Protein AF-A0A836RW49-F1 (afdb_monomer)

pLDDT: mean 91.55, std 5.12, range [55.56, 96.19]

Mean predicted aligned error: 11.0 Å

Radius of gyration: 34.89 Å; Cα contacts (8 Å, |Δi|>4): 4; chains: 1; bounding box: 56×45×95 Å

Foldseek 3Di:
DVVVVVVVVVVVVVVVVVVVVVVVVVVVVVVCVVVVVVVVVVVVCCCVPPVVVVVVVVVVVCVVCVVVVVCVVCVVVVVVVVVVVVVVVVD

Sequence (91 aa):
MEIITLLLIVFIAYVVLKLFAAFFHVGIWLLALPFKLLAVVLSSLFVIFVFIPLGVVGALLSLLALPVALLVFLLPFLLIAAGLWLLLRQR

Secondary structure (DSSP, 8-state):
-HHHHHHHHHHHHHHHHHHHHHHHHHHHHHHHHHHHHHHHHHHHHHIIIIIHHHHHHHHHHHHHHHHHHHHHHHHHHHHHHHHHHHHHHT-

Structure (mmCIF, N/CA/C/O backbone):
data_AF-A0A836RW49-F1
#
_entry.id   AF-A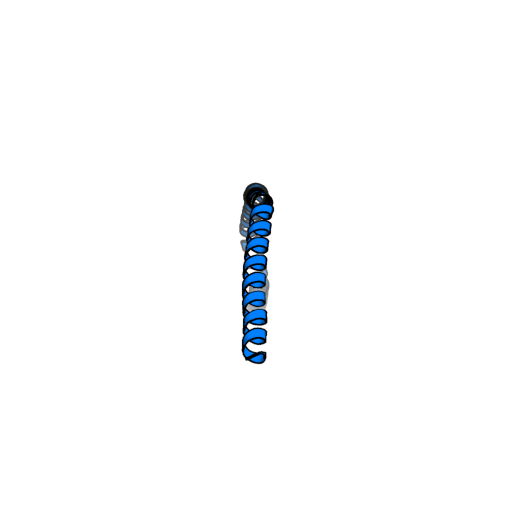0A836RW49-F1
#
loop_
_atom_site.group_PDB
_atom_site.id
_atom_site.type_symbol
_atom_site.label_atom_id
_atom_site.label_alt_id
_atom_site.label_comp_id
_atom_site.label_asym_id
_atom_site.label_entity_id
_atom_site.label_seq_id
_atom_site.pdbx_PDB_ins_code
_atom_site.Cartn_x
_atom_site.Cartn_y
_atom_site.Cartn_z
_atom_site.occupancy
_atom_site.B_iso_or_equiv
_atom_site.auth_seq_id
_atom_site.auth_comp_id
_atom_site.auth_asym_id
_atom_site.auth_atom_id
_atom_site.pdbx_PDB_model_num
ATOM 1 N N . MET A 1 1 ? -42.104 -0.420 43.679 1.00 70.81 1 MET A N 1
ATOM 2 C CA . MET A 1 1 ? -41.245 0.785 43.661 1.00 70.81 1 MET A CA 1
ATOM 3 C C . MET A 1 1 ? -39.775 0.393 43.541 1.00 70.81 1 MET A C 1
ATOM 5 O O . MET A 1 1 ? -39.136 0.872 42.619 1.00 70.81 1 MET A O 1
ATOM 9 N N . GLU A 1 2 ? -39.269 -0.542 44.353 1.00 84.69 2 GLU A N 1
ATOM 10 C CA . GLU A 1 2 ? -37.834 -0.899 44.395 1.00 84.69 2 GLU A CA 1
ATOM 11 C C . GLU A 1 2 ? -37.252 -1.393 43.062 1.00 84.69 2 GLU A C 1
ATOM 13 O O . GLU A 1 2 ? -36.162 -0.975 42.689 1.00 84.69 2 GLU A O 1
ATOM 18 N N . ILE A 1 3 ? -37.984 -2.218 42.302 1.00 90.19 3 ILE A N 1
ATOM 19 C CA . ILE A 1 3 ? -37.516 -2.755 41.006 1.00 90.19 3 ILE A CA 1
ATOM 20 C C . ILE A 1 3 ? -37.279 -1.635 39.979 1.00 90.19 3 ILE A C 1
ATOM 22 O O . ILE A 1 3 ? -36.305 -1.669 39.230 1.00 90.19 3 ILE A O 1
ATOM 26 N N . ILE A 1 4 ? -38.146 -0.618 39.966 1.00 91.19 4 ILE A N 1
ATOM 27 C CA . ILE A 1 4 ? -38.028 0.533 39.059 1.00 91.19 4 ILE A CA 1
ATOM 28 C C . ILE A 1 4 ? -36.812 1.376 39.450 1.00 91.19 4 ILE A C 1
ATOM 30 O O . ILE A 1 4 ? -36.052 1.802 38.583 1.00 91.19 4 ILE A O 1
ATOM 34 N N . THR A 1 5 ? -36.585 1.571 40.750 1.00 92.56 5 THR A N 1
ATOM 35 C CA . THR A 1 5 ? -35.412 2.287 41.263 1.00 92.56 5 THR A CA 1
ATOM 36 C C . THR A 1 5 ? -34.114 1.547 40.928 1.00 92.56 5 THR A C 1
ATOM 38 O O . THR A 1 5 ? -33.145 2.172 40.506 1.00 92.56 5 THR A O 1
ATOM 41 N N . LEU A 1 6 ? -34.105 0.215 41.037 1.00 92.31 6 LEU A N 1
ATOM 42 C CA . LEU A 1 6 ? -32.962 -0.633 40.687 1.00 92.31 6 LEU A CA 1
ATOM 43 C C . LEU A 1 6 ? -32.636 -0.550 39.188 1.00 92.31 6 LEU A C 1
ATOM 45 O O . LEU A 1 6 ? -31.481 -0.343 38.819 1.00 92.31 6 LEU A O 1
ATOM 49 N N . LEU A 1 7 ? -33.655 -0.619 38.324 1.00 89.38 7 LEU A N 1
ATOM 50 C CA . LEU A 1 7 ? -33.501 -0.428 36.878 1.00 89.38 7 LEU A CA 1
ATOM 51 C C . LEU A 1 7 ? -32.980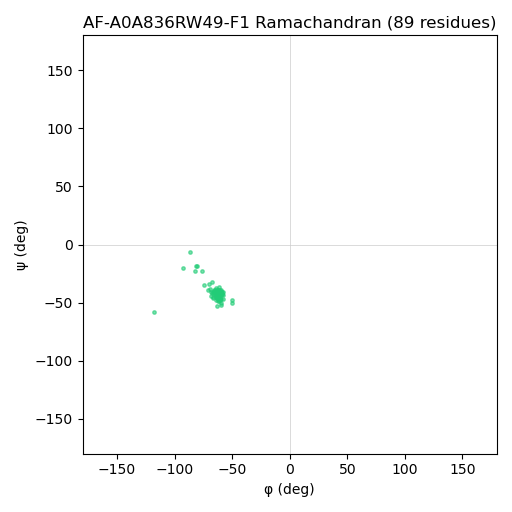 0.972 36.529 1.00 89.38 7 LEU A C 1
ATOM 53 O O . LEU A 1 7 ? -32.112 1.099 35.66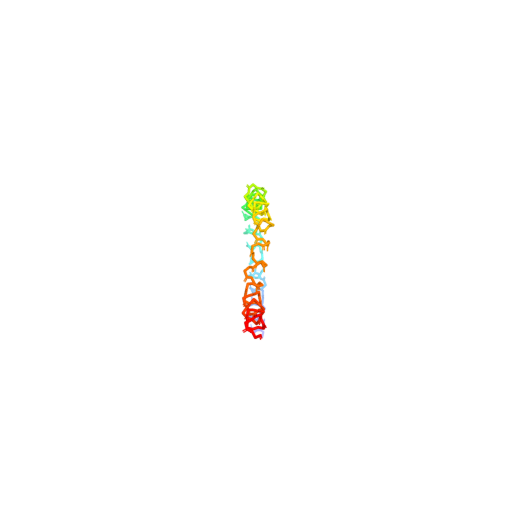5 1.00 89.38 7 LEU A O 1
ATOM 57 N N . LEU A 1 8 ? -33.457 2.010 37.220 1.00 93.06 8 LEU A N 1
ATOM 58 C CA . LEU A 1 8 ? -32.987 3.382 37.031 1.00 93.06 8 LEU A CA 1
ATOM 59 C C . LEU A 1 8 ? -31.499 3.519 37.387 1.00 93.06 8 LEU A C 1
ATOM 61 O O . LEU A 1 8 ? -30.741 4.113 36.624 1.00 93.06 8 LEU A O 1
ATOM 65 N N . ILE A 1 9 ? -31.062 2.934 38.506 1.00 93.62 9 ILE A N 1
ATOM 66 C CA . ILE A 1 9 ? -29.655 2.956 38.935 1.00 93.62 9 ILE A CA 1
ATOM 67 C C . ILE A 1 9 ? -28.765 2.244 37.911 1.00 93.62 9 ILE A C 1
ATOM 69 O O . ILE A 1 9 ? -27.731 2.786 37.521 1.00 93.62 9 ILE A O 1
ATOM 73 N N . VAL A 1 10 ? -29.176 1.066 37.429 1.00 95.00 10 VAL A N 1
ATOM 74 C CA . VAL A 1 10 ? -28.433 0.317 36.401 1.00 95.00 10 VAL A CA 1
ATOM 75 C C . VAL A 1 10 ? -28.347 1.113 35.097 1.00 95.00 10 VAL A C 1
ATOM 77 O O . VAL A 1 10 ? -27.279 1.185 34.489 1.00 95.00 10 VAL A O 1
ATOM 80 N N . PHE A 1 11 ? -29.440 1.755 34.684 1.00 94.94 11 PHE A N 1
ATOM 81 C CA . PHE A 1 11 ? -29.462 2.588 33.486 1.00 94.94 11 PHE A CA 1
ATOM 82 C C . PHE A 1 11 ? -28.524 3.796 33.608 1.00 94.94 11 PHE A C 1
ATOM 84 O O . PHE A 1 11 ? -27.724 4.048 32.707 1.00 94.94 11 PHE A O 1
ATOM 91 N N . ILE A 1 12 ? -28.563 4.507 34.737 1.00 94.75 12 ILE A N 1
ATOM 92 C CA . ILE A 1 12 ? -27.669 5.641 34.998 1.00 94.75 12 ILE A CA 1
ATOM 93 C C . ILE A 1 12 ? -26.209 5.174 35.002 1.00 94.75 12 ILE A C 1
ATOM 95 O O . ILE A 1 12 ? -25.374 5.784 34.334 1.00 94.75 12 ILE A O 1
ATOM 99 N N . ALA A 1 13 ? -25.900 4.063 35.677 1.00 93.56 13 ALA A N 1
ATOM 100 C CA . ALA A 1 13 ? -24.556 3.493 35.696 1.00 93.56 13 ALA A CA 1
ATOM 101 C C . ALA A 1 13 ? -24.063 3.130 34.284 1.00 93.56 13 ALA A C 1
ATOM 103 O O . ALA A 1 13 ? -22.930 3.454 33.927 1.00 93.56 13 ALA A O 1
ATOM 104 N N . TYR A 1 14 ? -24.920 2.529 33.452 1.00 96.19 14 TYR A N 1
ATOM 105 C CA . TYR A 1 14 ? -24.602 2.223 32.056 1.00 96.19 14 TYR A CA 1
ATOM 106 C C . TYR A 1 14 ? -24.282 3.487 31.245 1.00 96.19 14 TYR A C 1
ATOM 108 O O . TYR A 1 14 ? -23.276 3.52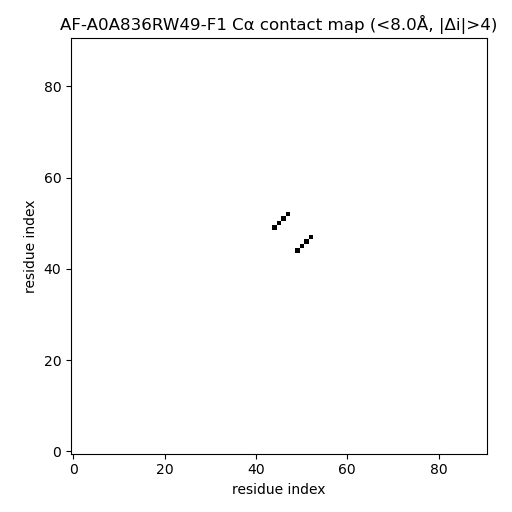6 30.532 1.00 96.19 14 TYR A O 1
ATOM 116 N N . VAL A 1 15 ? -25.102 4.535 31.368 1.00 94.75 15 VAL A N 1
ATOM 117 C CA . VAL A 1 15 ? -24.887 5.806 30.657 1.00 94.75 15 VAL A CA 1
ATOM 118 C C . VAL A 1 15 ? -23.576 6.460 31.094 1.00 94.75 15 VAL A C 1
ATOM 120 O O . VAL A 1 15 ? -22.793 6.883 30.242 1.00 94.75 15 VAL A O 1
ATOM 123 N N . VAL A 1 16 ? -23.297 6.491 32.399 1.00 95.62 16 VAL A N 1
ATOM 124 C CA . VAL A 1 16 ? -22.057 7.061 32.946 1.00 95.62 16 VAL A CA 1
ATOM 125 C C . VAL A 1 16 ? -20.835 6.290 32.453 1.00 95.62 16 VAL A C 1
ATOM 127 O O . VAL A 1 16 ? -19.896 6.909 31.956 1.00 95.62 16 VAL A O 1
ATOM 130 N N . LEU A 1 17 ? -20.856 4.955 32.504 1.00 93.88 17 LEU A N 1
ATOM 131 C CA . LEU A 1 17 ? -19.760 4.125 31.994 1.00 93.88 17 LEU A CA 1
ATOM 132 C C . LEU A 1 17 ? -19.515 4.355 30.502 1.00 93.88 17 LEU A C 1
ATOM 134 O O . LEU A 1 17 ? -18.367 4.447 30.068 1.00 93.88 17 LEU A O 1
ATOM 138 N N . LYS A 1 18 ? -20.583 4.494 29.713 1.00 93.00 18 LYS A N 1
ATOM 139 C CA . LYS A 1 18 ? -20.483 4.742 28.273 1.00 93.00 18 LYS A CA 1
ATOM 140 C C . LYS A 1 18 ? -19.882 6.114 27.964 1.00 93.00 18 LYS A C 1
ATOM 142 O O . LYS A 1 18 ? -19.037 6.216 27.075 1.00 93.00 18 LYS A O 1
ATOM 147 N N . LEU A 1 19 ? -20.272 7.147 28.711 1.00 92.31 19 LEU A N 1
ATOM 148 C CA . LEU A 1 19 ? -19.666 8.476 28.606 1.00 92.31 19 LEU A CA 1
ATOM 149 C C . LEU A 1 19 ? -18.187 8.431 28.991 1.00 92.31 19 LEU A C 1
ATOM 151 O O . LEU A 1 19 ? -17.349 8.943 28.253 1.00 92.31 19 LEU A O 1
ATOM 155 N N . PHE A 1 20 ? -17.852 7.756 30.090 1.00 92.56 20 PHE A N 1
ATOM 156 C CA . PHE A 1 20 ? -16.472 7.600 30.539 1.00 92.56 20 PHE A CA 1
ATOM 157 C C . PHE A 1 20 ? -15.615 6.900 29.475 1.00 92.56 20 PHE A C 1
ATOM 159 O O . PHE A 1 20 ? -14.559 7.404 29.102 1.00 92.56 20 PHE A O 1
ATOM 166 N N . ALA A 1 21 ? -16.109 5.803 28.895 1.00 92.44 21 ALA A N 1
ATOM 167 C CA . ALA A 1 21 ? -15.437 5.105 27.803 1.00 92.44 21 ALA A CA 1
ATOM 168 C C . ALA A 1 21 ? -15.191 6.015 26.584 1.00 92.44 21 ALA A C 1
ATOM 170 O O . ALA A 1 21 ? -14.106 5.982 26.001 1.00 92.44 21 ALA A O 1
ATOM 171 N N . ALA A 1 22 ? -16.159 6.866 26.225 1.00 90.19 22 ALA A N 1
ATOM 172 C CA . ALA A 1 22 ? -15.995 7.834 25.143 1.00 90.19 22 ALA A CA 1
ATOM 173 C C . ALA A 1 22 ? -14.896 8.868 25.452 1.00 90.19 22 ALA A C 1
ATOM 175 O O . ALA A 1 22 ? -14.044 9.122 24.599 1.00 90.19 22 ALA A O 1
ATOM 176 N N . PHE A 1 23 ? -14.850 9.404 26.676 1.00 90.75 23 PHE A N 1
ATOM 177 C CA . PHE A 1 23 ? -13.788 10.322 27.106 1.00 90.75 23 PHE A CA 1
ATOM 178 C C . PHE A 1 23 ? -12.400 9.671 27.059 1.00 90.75 23 PHE A C 1
ATOM 180 O O . PHE A 1 23 ? -11.458 10.278 26.549 1.00 90.75 23 PHE A O 1
ATOM 187 N N . PHE A 1 24 ? -12.273 8.422 27.516 1.00 91.06 24 PHE A N 1
ATOM 188 C CA . PHE A 1 24 ? -11.013 7.679 27.430 1.00 91.06 24 PHE A CA 1
ATOM 189 C C . PHE A 1 24 ? -10.576 7.446 25.984 1.00 91.06 24 PHE A C 1
ATOM 191 O O . PHE A 1 24 ? -9.398 7.611 25.666 1.00 91.06 24 PHE A O 1
ATOM 198 N N . HIS A 1 25 ? -11.510 7.119 25.089 1.00 91.69 25 HIS A N 1
ATOM 199 C CA . HIS A 1 25 ? -11.196 6.925 23.677 1.00 91.69 25 HIS A CA 1
ATOM 200 C C . HIS A 1 25 ? -10.673 8.212 23.022 1.00 91.69 25 HIS A C 1
ATOM 202 O O . HIS A 1 25 ? -9.662 8.181 22.319 1.00 91.69 25 HIS A O 1
ATOM 208 N N . VAL A 1 26 ? -11.311 9.353 23.306 1.00 90.38 26 VAL A N 1
ATOM 209 C CA . VAL A 1 26 ? -10.861 10.670 22.827 1.00 90.38 26 VAL A CA 1
ATOM 210 C C . VAL A 1 26 ? -9.490 11.028 23.410 1.00 90.38 26 VAL A C 1
ATOM 212 O O . VAL A 1 26 ? -8.621 11.498 22.675 1.00 90.38 26 VAL A O 1
ATOM 215 N N . GLY A 1 27 ? -9.257 10.749 24.695 1.00 87.00 27 GLY A N 1
ATOM 216 C CA . GLY A 1 27 ? -7.964 10.966 25.347 1.00 87.00 27 GLY A CA 1
ATOM 217 C C . GLY A 1 27 ? -6.834 10.155 24.709 1.00 87.00 27 GLY A C 1
ATOM 218 O O . GLY A 1 27 ? -5.794 10.710 24.358 1.00 87.00 27 GLY A O 1
ATOM 219 N N . ILE A 1 28 ? -7.053 8.859 24.472 1.00 89.44 28 ILE A N 1
ATOM 220 C CA . ILE A 1 28 ? -6.086 7.991 23.781 1.00 89.44 28 ILE A CA 1
ATOM 221 C C . ILE A 1 28 ? -5.848 8.482 22.348 1.00 89.44 28 ILE A C 1
ATOM 223 O O . ILE A 1 28 ? -4.712 8.486 21.876 1.00 89.44 28 ILE A O 1
ATOM 227 N N . TRP A 1 29 ? -6.893 8.934 21.652 1.00 89.75 29 TRP A N 1
ATOM 228 C CA . TRP A 1 29 ? -6.764 9.473 20.300 1.00 89.75 29 TRP A CA 1
ATOM 229 C C . TRP A 1 29 ? -5.906 10.748 20.260 1.00 89.75 29 TRP A C 1
ATOM 231 O O . TRP A 1 29 ? -5.041 10.859 19.388 1.00 89.75 29 TRP A O 1
ATOM 241 N N . LEU A 1 30 ? -6.089 11.657 21.224 1.00 90.25 30 LEU A N 1
ATOM 242 C CA . LEU A 1 30 ? -5.279 12.870 21.394 1.00 90.25 30 LEU A CA 1
ATOM 243 C C . LEU A 1 30 ? -3.823 12.552 21.750 1.00 90.25 30 LEU A C 1
ATOM 245 O O . LEU A 1 30 ? -2.911 13.152 21.191 1.00 90.25 30 LEU A O 1
ATOM 249 N N . LEU A 1 31 ? -3.588 11.576 22.626 1.00 89.56 31 LEU A N 1
ATOM 250 C CA . LEU A 1 31 ? -2.234 11.127 22.964 1.00 89.56 31 LEU A CA 1
ATOM 251 C C . LEU A 1 31 ? -1.538 10.439 21.781 1.00 89.56 31 LEU A C 1
ATOM 253 O O . LEU A 1 31 ? -0.324 10.545 21.626 1.00 89.56 31 LEU A O 1
ATOM 257 N N . ALA A 1 32 ? -2.300 9.760 20.922 1.00 90.31 32 ALA A N 1
ATOM 258 C CA . ALA A 1 32 ? -1.780 9.085 19.738 1.00 90.31 32 ALA A CA 1
ATOM 259 C C . ALA A 1 32 ? -1.555 10.025 18.539 1.00 90.31 32 ALA A C 1
ATOM 261 O O . ALA A 1 32 ? -0.821 9.661 17.621 1.00 90.31 32 ALA A O 1
ATOM 262 N N . LEU A 1 33 ? -2.169 11.214 18.513 1.00 90.56 33 LEU A N 1
ATOM 263 C CA . LEU A 1 33 ? -2.020 12.196 17.430 1.00 90.56 33 LEU A CA 1
ATOM 264 C C . LEU A 1 33 ? -0.561 12.509 17.052 1.00 90.56 33 LEU A C 1
ATOM 266 O O . LEU A 1 33 ? -0.257 12.414 15.862 1.00 90.56 33 LEU A O 1
ATOM 270 N N . PRO A 1 34 ? 0.359 12.834 17.986 1.00 87.81 34 PRO A N 1
ATOM 271 C CA . PRO A 1 34 ? 1.750 13.119 17.628 1.00 87.81 34 PRO A CA 1
ATOM 27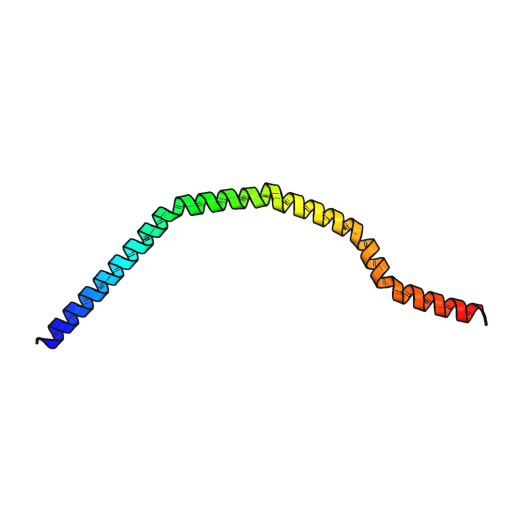2 C C . PRO A 1 34 ? 2.429 11.928 16.942 1.00 87.81 34 PRO A C 1
ATOM 274 O O . PRO A 1 34 ? 3.134 12.108 15.952 1.00 87.81 34 PRO A O 1
ATOM 277 N N . PHE A 1 35 ? 2.153 10.703 17.394 1.00 92.88 35 PHE A N 1
ATOM 278 C CA . PHE A 1 35 ? 2.686 9.489 16.773 1.00 92.88 35 PHE A CA 1
ATOM 279 C C . PHE A 1 35 ? 2.081 9.230 15.393 1.00 92.88 35 PHE A C 1
ATOM 281 O O . PHE A 1 35 ? 2.797 8.829 14.480 1.00 92.88 35 PHE A O 1
ATOM 288 N N . LYS A 1 36 ? 0.782 9.499 15.209 1.00 87.06 36 LYS A N 1
ATOM 289 C CA . LYS A 1 36 ? 0.116 9.397 13.901 1.00 87.06 36 LYS A CA 1
ATOM 290 C C . LYS A 1 36 ? 0.704 10.390 12.903 1.00 87.06 36 LYS A C 1
ATOM 292 O O . LYS A 1 36 ? 0.991 10.005 11.776 1.00 87.06 36 LYS A O 1
ATOM 297 N N . LEU A 1 37 ? 0.919 11.638 13.317 1.00 92.25 37 LEU A N 1
ATOM 298 C CA . LEU A 1 37 ? 1.535 12.661 12.471 1.00 92.25 37 LEU A CA 1
ATOM 299 C C . LEU A 1 37 ? 2.972 12.285 12.104 1.00 92.25 37 LEU A C 1
ATOM 301 O O . LEU A 1 37 ? 3.343 12.351 10.935 1.00 92.25 37 LEU A O 1
ATOM 305 N N . LEU A 1 38 ? 3.756 11.815 13.074 1.00 92.56 38 LEU A N 1
ATOM 306 C CA . LEU A 1 38 ? 5.125 11.366 12.838 1.00 92.56 38 LEU A CA 1
ATOM 307 C C . LEU A 1 38 ? 5.165 10.157 11.891 1.00 92.56 38 LEU A C 1
ATOM 309 O O . LEU A 1 38 ? 5.973 10.136 10.965 1.00 92.56 38 LEU A O 1
ATOM 313 N N . ALA A 1 39 ? 4.253 9.196 12.052 1.00 92.25 39 ALA A N 1
ATOM 314 C CA . ALA A 1 39 ? 4.119 8.057 11.147 1.00 92.25 39 ALA A CA 1
ATOM 315 C C . ALA A 1 39 ? 3.758 8.489 9.717 1.00 92.25 39 ALA A C 1
ATOM 317 O O . ALA A 1 39 ? 4.348 7.979 8.766 1.00 92.25 39 ALA A O 1
ATOM 318 N N . VAL A 1 40 ? 2.849 9.457 9.550 1.00 93.69 40 VAL A N 1
ATOM 319 C CA . VAL A 1 40 ? 2.509 10.019 8.232 1.00 93.69 40 VAL A CA 1
ATOM 320 C C . VAL A 1 40 ? 3.736 10.668 7.595 1.00 93.69 40 VAL A C 1
ATOM 322 O O . VAL A 1 40 ? 4.061 10.348 6.452 1.00 93.69 40 VAL A O 1
ATOM 325 N N . VAL A 1 41 ? 4.465 11.505 8.337 1.00 93.56 41 VAL A N 1
ATOM 326 C CA . VAL A 1 41 ? 5.679 12.160 7.829 1.00 93.56 41 VAL A CA 1
ATOM 327 C C . VAL A 1 41 ? 6.717 11.120 7.416 1.00 93.56 41 VAL A C 1
ATOM 329 O O . VAL A 1 41 ? 7.174 11.145 6.274 1.00 93.56 41 VAL A O 1
ATOM 332 N N . LEU A 1 42 ? 7.029 10.151 8.281 1.00 93.81 42 LEU A N 1
ATOM 333 C CA . LEU A 1 42 ? 7.968 9.080 7.948 1.00 93.81 42 LEU A CA 1
ATOM 334 C C . LEU A 1 42 ? 7.511 8.296 6.715 1.00 93.81 42 LEU A C 1
ATOM 336 O O . LEU A 1 42 ? 8.305 8.097 5.801 1.00 93.81 42 LEU A O 1
ATOM 340 N N . SER A 1 43 ? 6.237 7.907 6.641 1.00 91.38 43 SER A N 1
ATOM 341 C CA . SER A 1 43 ? 5.709 7.173 5.486 1.00 91.38 43 SER A CA 1
ATOM 342 C C . SER A 1 43 ? 5.857 7.964 4.183 1.00 91.38 43 SER A C 1
ATOM 344 O O . SER A 1 43 ? 6.287 7.404 3.177 1.00 91.38 43 SER A O 1
ATOM 346 N N . SER A 1 44 ? 5.602 9.276 4.210 1.00 91.00 44 SER A N 1
ATOM 347 C CA . SER A 1 44 ? 5.768 10.136 3.037 1.00 91.00 44 SER A CA 1
ATOM 348 C C . SER A 1 44 ? 7.230 10.235 2.597 1.00 91.00 44 SER A C 1
ATOM 350 O O . SER A 1 44 ? 7.514 10.143 1.404 1.00 91.00 44 SER A O 1
ATOM 352 N N . LEU A 1 45 ? 8.169 10.317 3.548 1.00 92.75 45 LEU A N 1
ATOM 353 C CA . LEU A 1 45 ? 9.601 10.292 3.257 1.00 92.75 45 LEU A CA 1
ATOM 354 C C . LEU A 1 45 ? 10.011 8.956 2.627 1.00 92.75 45 LEU A C 1
ATOM 356 O O . LEU A 1 45 ? 10.688 8.953 1.603 1.00 92.75 45 LEU A O 1
ATOM 360 N N . PHE A 1 46 ? 9.558 7.824 3.169 1.00 92.12 46 PHE A N 1
ATOM 361 C CA . PHE A 1 46 ? 9.825 6.512 2.572 1.00 92.12 46 PHE A CA 1
ATOM 362 C C . PHE A 1 46 ? 9.283 6.410 1.143 1.00 92.12 46 PHE A C 1
ATOM 364 O O . PHE A 1 46 ? 9.980 5.914 0.257 1.00 92.12 46 PHE A O 1
ATOM 371 N N . VAL A 1 47 ? 8.070 6.905 0.887 1.00 92.69 47 VAL A N 1
ATOM 372 C CA . VAL A 1 47 ? 7.507 6.924 -0.470 1.00 92.69 47 VAL A CA 1
ATOM 373 C C . VAL A 1 47 ? 8.400 7.729 -1.409 1.00 92.69 47 VAL A C 1
ATOM 375 O O . VAL A 1 47 ? 8.817 7.210 -2.443 1.0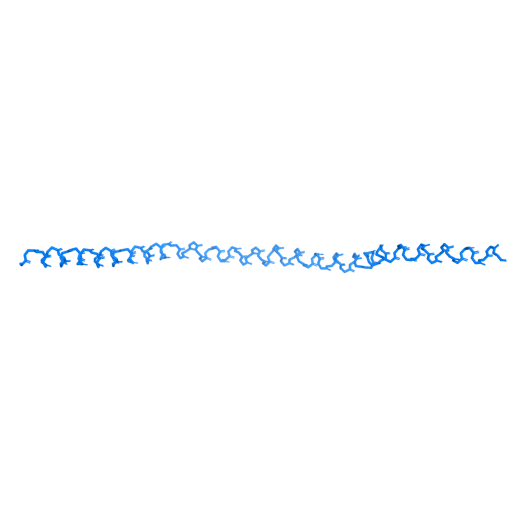0 92.69 47 VAL A O 1
ATOM 378 N N . ILE A 1 48 ? 8.747 8.957 -1.028 1.00 92.38 48 ILE A N 1
ATOM 379 C CA . ILE A 1 48 ? 9.496 9.879 -1.885 1.00 92.38 48 ILE A CA 1
ATOM 380 C C . ILE A 1 48 ? 10.923 9.388 -2.143 1.00 92.38 48 ILE A C 1
ATOM 382 O O . ILE A 1 48 ? 11.381 9.413 -3.282 1.00 92.38 48 ILE A O 1
ATOM 386 N N . PHE A 1 49 ? 11.626 8.939 -1.106 1.00 92.38 49 PHE A N 1
ATOM 387 C CA . PHE A 1 49 ? 13.054 8.632 -1.198 1.00 92.38 49 PHE A CA 1
ATOM 388 C C . PHE A 1 49 ? 13.361 7.176 -1.539 1.00 92.38 49 PHE A C 1
ATOM 390 O O . PHE A 1 49 ? 14.465 6.892 -1.995 1.00 92.38 49 PHE A O 1
ATOM 397 N N . VAL A 1 50 ? 12.422 6.251 -1.332 1.00 92.19 50 VAL A N 1
ATOM 398 C CA . VAL A 1 50 ? 12.664 4.816 -1.547 1.00 92.19 50 VAL A CA 1
ATOM 399 C C . VAL A 1 50 ? 11.754 4.269 -2.636 1.00 92.19 50 VAL A C 1
ATOM 401 O O . VAL A 1 50 ? 12.242 3.773 -3.650 1.00 92.19 50 VAL A O 1
ATOM 404 N N . PHE A 1 51 ? 10.435 4.388 -2.473 1.00 89.12 51 PHE A N 1
ATOM 405 C CA . PHE A 1 51 ? 9.500 3.759 -3.409 1.00 89.12 51 PHE A CA 1
ATOM 406 C C . PHE A 1 51 ? 9.483 4.429 -4.782 1.00 89.12 51 PHE A C 1
ATOM 408 O O . PHE A 1 51 ? 9.429 3.716 -5.781 1.00 89.12 51 PHE A O 1
ATOM 415 N N . ILE A 1 52 ? 9.565 5.762 -4.861 1.00 91.81 52 ILE A N 1
ATOM 416 C CA . ILE A 1 52 ? 9.606 6.458 -6.155 1.00 91.81 52 ILE A CA 1
ATOM 417 C C . ILE A 1 52 ? 10.872 6.073 -6.942 1.00 91.81 52 ILE A C 1
ATOM 419 O O . ILE A 1 52 ? 10.720 5.607 -8.072 1.00 91.81 52 ILE A O 1
ATOM 423 N N . PRO A 1 53 ? 12.103 6.167 -6.393 1.00 92.62 53 PRO A N 1
ATOM 424 C CA . PRO A 1 53 ? 13.300 5.750 -7.121 1.00 92.62 53 PRO A CA 1
ATOM 425 C C . PRO A 1 53 ? 13.272 4.278 -7.531 1.00 92.62 53 PRO A C 1
ATOM 427 O O . PRO A 1 53 ? 13.580 3.961 -8.679 1.00 92.62 53 PRO A O 1
ATOM 430 N N . LEU A 1 54 ? 12.845 3.379 -6.637 1.00 94.25 54 LEU A N 1
ATOM 431 C CA . LEU A 1 54 ? 12.713 1.959 -6.968 1.00 94.25 54 LEU A CA 1
ATOM 432 C C . LEU A 1 54 ? 11.665 1.716 -8.058 1.00 94.25 54 LEU A C 1
ATOM 434 O O . LEU A 1 54 ? 11.895 0.899 -8.945 1.00 94.25 54 LEU A O 1
ATOM 438 N N . GLY A 1 55 ? 10.547 2.441 -8.028 1.00 92.62 55 GLY A N 1
ATOM 439 C CA . GLY A 1 55 ? 9.514 2.380 -9.058 1.00 92.62 55 GLY A CA 1
ATOM 440 C C . GLY A 1 55 ? 10.028 2.841 -10.420 1.00 92.62 55 GLY A C 1
ATOM 441 O O . GLY A 1 55 ? 9.783 2.174 -11.422 1.00 92.62 55 GLY A O 1
ATOM 442 N N . VAL A 1 56 ? 10.803 3.929 -10.459 1.00 94.50 56 VAL A N 1
ATOM 443 C CA . VAL A 1 56 ? 11.436 4.426 -11.690 1.00 94.50 56 VAL A CA 1
ATOM 444 C C . VAL A 1 56 ? 12.452 3.419 -12.227 1.00 94.50 56 VAL A C 1
ATOM 446 O O . VAL A 1 56 ? 12.406 3.080 -13.407 1.00 94.50 56 VAL A O 1
ATOM 449 N N . VAL A 1 57 ? 13.332 2.887 -11.375 1.00 94.94 57 VAL A N 1
ATOM 450 C CA . VAL A 1 57 ? 14.307 1.859 -11.778 1.00 94.94 57 VAL A CA 1
ATOM 451 C C . VAL A 1 57 ? 13.591 0.607 -12.284 1.00 94.94 57 VAL A C 1
ATOM 453 O O . VAL A 1 57 ? 13.938 0.090 -13.342 1.00 94.94 57 VAL A O 1
ATOM 456 N N . GLY A 1 58 ? 12.554 0.151 -11.582 1.00 94.12 58 GLY A N 1
ATOM 457 C CA . GLY A 1 58 ? 11.741 -0.990 -11.995 1.00 94.12 58 GLY A CA 1
ATOM 458 C C . GLY A 1 58 ? 11.052 -0.768 -13.343 1.00 94.12 58 GLY A C 1
ATOM 459 O O . GLY A 1 58 ? 11.055 -1.669 -14.178 1.00 94.12 58 GLY A O 1
ATOM 460 N N . ALA A 1 59 ? 10.521 0.432 -13.590 1.00 92.94 59 ALA A N 1
ATOM 461 C CA . ALA A 1 59 ? 9.911 0.795 -14.868 1.00 92.94 59 ALA A CA 1
ATOM 462 C C . ALA A 1 59 ? 10.933 0.836 -16.016 1.00 92.94 59 ALA A C 1
ATOM 464 O O . ALA A 1 59 ? 10.643 0.393 -17.125 1.00 92.94 59 ALA A O 1
ATOM 465 N N . LEU A 1 60 ? 12.146 1.327 -15.759 1.00 94.31 60 LEU A N 1
ATOM 466 C CA . LEU A 1 60 ? 13.221 1.311 -16.752 1.00 94.31 60 LEU A CA 1
ATOM 467 C C . LEU A 1 60 ? 13.666 -0.120 -17.070 1.00 94.31 60 LEU A C 1
ATOM 469 O O . LEU A 1 60 ? 13.790 -0.485 -18.238 1.00 94.31 60 LEU A O 1
ATOM 473 N N . LEU A 1 61 ? 13.858 -0.952 -16.045 1.00 93.12 61 LEU A N 1
ATOM 474 C CA . LEU A 1 61 ? 14.227 -2.356 -16.223 1.00 93.12 61 LEU A CA 1
ATOM 475 C C . LEU A 1 61 ? 13.136 -3.142 -16.950 1.00 93.12 61 LEU A C 1
ATOM 477 O O . LEU A 1 61 ? 13.454 -3.954 -17.817 1.00 93.12 61 LEU A O 1
ATOM 481 N N . SER A 1 62 ? 11.862 -2.895 -16.642 1.00 90.69 62 SER A N 1
ATOM 482 C CA . SER A 1 62 ? 10.760 -3.562 -17.330 1.00 90.69 62 SER A CA 1
ATOM 483 C C . SER A 1 62 ? 10.690 -3.149 -18.796 1.00 90.69 62 SER A C 1
ATOM 485 O O . SER A 1 62 ? 10.526 -4.020 -19.643 1.00 90.69 62 SER A O 1
ATOM 487 N N . LEU A 1 63 ? 10.916 -1.873 -19.122 1.00 93.62 63 LEU A N 1
ATOM 488 C CA . LEU A 1 63 ? 10.962 -1.398 -20.505 1.00 93.62 63 LEU A CA 1
ATOM 489 C C . LEU A 1 63 ? 12.089 -2.065 -21.312 1.00 93.62 63 LEU A C 1
ATOM 491 O O . LEU A 1 63 ? 11.892 -2.403 -22.477 1.00 93.62 63 LEU A O 1
ATOM 495 N N . LEU A 1 64 ? 13.241 -2.316 -20.681 1.00 90.94 64 LEU A N 1
ATOM 496 C CA . LEU A 1 64 ? 14.358 -3.047 -21.289 1.00 90.94 64 LEU A CA 1
ATOM 497 C C . LEU A 1 64 ? 14.103 -4.558 -21.398 1.00 90.94 64 LEU A C 1
ATOM 499 O O . LEU A 1 64 ? 14.545 -5.188 -22.356 1.00 90.94 64 LEU A O 1
ATOM 503 N N . ALA A 1 65 ? 13.403 -5.149 -20.430 1.00 91.31 65 ALA A N 1
ATOM 504 C CA . ALA A 1 65 ? 13.117 -6.582 -20.396 1.00 91.31 65 ALA A CA 1
ATOM 505 C C . ALA A 1 65 ? 11.914 -6.982 -21.268 1.00 91.31 65 ALA A C 1
ATOM 507 O O . ALA A 1 65 ? 11.822 -8.136 -21.687 1.00 91.31 65 ALA A O 1
ATOM 508 N N . LEU A 1 66 ? 11.004 -6.053 -21.568 1.00 92.88 66 LEU A N 1
ATOM 509 C CA . LEU A 1 66 ? 9.771 -6.307 -22.318 1.00 92.88 66 LEU A CA 1
ATOM 510 C C . LEU A 1 66 ? 10.011 -6.912 -23.717 1.00 92.88 66 LEU A C 1
ATOM 512 O O . LEU A 1 66 ? 9.346 -7.897 -24.041 1.00 92.88 66 LEU A O 1
ATOM 516 N N . PRO A 1 67 ? 10.982 -6.441 -24.529 1.00 88.50 67 PRO A N 1
ATOM 517 C CA . PRO A 1 67 ? 11.297 -7.057 -25.819 1.00 88.50 67 PRO A CA 1
ATOM 518 C C . PRO A 1 67 ? 11.797 -8.497 -25.676 1.00 88.50 67 PRO A C 1
ATOM 520 O O . PRO A 1 67 ? 11.421 -9.368 -26.457 1.00 88.50 67 PRO A O 1
ATOM 523 N N . VAL A 1 68 ? 12.617 -8.763 -24.655 1.00 90.88 68 VAL A N 1
ATOM 524 C CA . VAL A 1 68 ? 13.154 -10.104 -24.388 1.00 90.88 68 VAL A CA 1
ATOM 525 C C . VAL A 1 68 ? 12.036 -11.035 -23.929 1.00 90.88 68 VAL A C 1
ATOM 527 O O . VAL A 1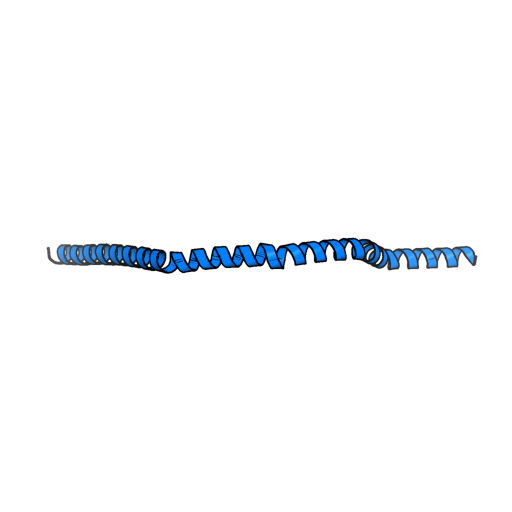 68 ? 11.922 -12.146 -24.435 1.00 90.88 68 VAL A O 1
ATOM 530 N N . ALA A 1 69 ? 11.163 -10.571 -23.034 1.00 89.62 69 ALA A N 1
ATOM 531 C CA . ALA A 1 69 ? 10.004 -11.330 -22.578 1.00 89.62 69 ALA A CA 1
ATOM 532 C C . ALA A 1 69 ? 9.052 -11.679 -23.737 1.00 89.62 69 ALA A C 1
ATOM 534 O O . ALA A 1 69 ? 8.591 -12.817 -23.830 1.00 89.62 69 ALA A O 1
ATOM 535 N N . LEU A 1 70 ? 8.813 -10.737 -24.658 1.00 92.25 70 LEU A N 1
ATOM 536 C CA . LEU A 1 70 ? 8.032 -10.983 -25.873 1.00 92.25 70 LEU A CA 1
ATOM 537 C C . LEU A 1 70 ? 8.705 -12.006 -26.797 1.00 92.25 70 LEU A C 1
ATOM 539 O O . LEU A 1 70 ? 8.031 -12.901 -27.303 1.00 92.25 70 LEU A O 1
ATOM 543 N N . LEU A 1 71 ? 10.023 -11.914 -26.994 1.00 90.38 71 LEU A N 1
ATOM 544 C CA . LEU A 1 71 ? 10.773 -12.881 -27.801 1.00 90.38 71 LEU A CA 1
ATOM 545 C C . LEU A 1 71 ? 10.731 -14.286 -27.197 1.00 90.38 71 LEU A C 1
ATOM 547 O O . LEU A 1 71 ? 10.514 -15.246 -27.930 1.00 90.38 71 LEU A O 1
ATOM 551 N N . VAL A 1 72 ? 10.883 -14.412 -25.877 1.00 91.88 72 VAL A N 1
ATOM 552 C CA . VAL A 1 72 ? 10.769 -15.696 -25.167 1.00 91.88 72 VAL A CA 1
ATOM 553 C C . VAL A 1 72 ? 9.368 -16.283 -25.330 1.00 91.88 72 VAL A C 1
ATOM 555 O O . VAL A 1 72 ? 9.234 -17.472 -25.612 1.00 91.88 72 VAL A O 1
ATOM 558 N N . PHE A 1 73 ? 8.327 -15.455 -25.218 1.00 92.31 73 PHE A N 1
ATOM 559 C CA . PHE A 1 73 ? 6.947 -15.889 -25.433 1.00 92.31 73 PHE A CA 1
ATOM 560 C C . PHE A 1 73 ? 6.683 -16.344 -26.881 1.00 92.31 73 PHE A C 1
ATOM 562 O O . PHE A 1 73 ? 5.968 -17.321 -27.102 1.00 92.31 73 PHE A O 1
ATOM 569 N N . LEU A 1 74 ? 7.278 -15.673 -27.873 1.00 93.31 74 LEU A N 1
ATOM 570 C CA . LEU A 1 74 ? 7.132 -16.004 -29.297 1.00 93.31 74 LEU A CA 1
ATOM 571 C C . LEU A 1 74 ? 8.025 -17.167 -29.760 1.00 93.31 74 LEU A C 1
ATOM 573 O O . LEU A 1 74 ? 7.751 -17.780 -30.793 1.00 93.31 74 LEU A O 1
ATOM 577 N N . LEU A 1 75 ? 9.069 -17.496 -28.999 1.00 94.50 75 LEU A N 1
ATOM 578 C CA . LEU A 1 75 ? 10.060 -18.523 -29.316 1.00 94.50 75 LEU A CA 1
ATOM 579 C C . LEU A 1 75 ? 9.469 -19.892 -29.714 1.00 94.50 75 LEU A C 1
ATOM 581 O O . LEU A 1 75 ? 9.886 -20.411 -30.751 1.00 94.50 75 LEU A O 1
ATOM 585 N N . PRO A 1 76 ? 8.495 -20.490 -28.992 1.00 92.44 76 PRO A N 1
ATOM 586 C CA . PRO A 1 76 ? 7.922 -21.778 -29.393 1.00 92.44 76 PRO A CA 1
ATOM 587 C C . PRO A 1 76 ? 7.251 -21.724 -30.772 1.00 92.44 76 PRO A C 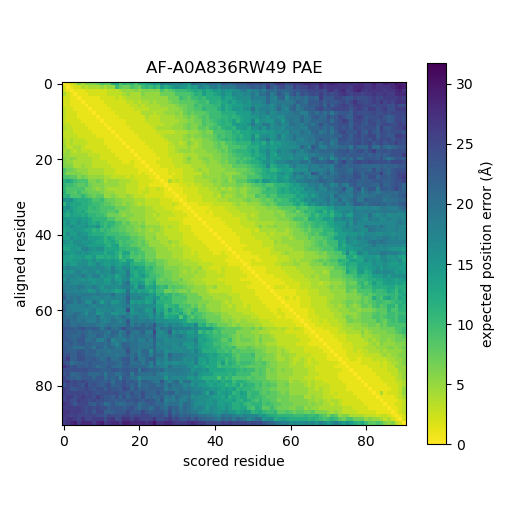1
ATOM 589 O O . PRO A 1 76 ? 7.421 -22.643 -31.571 1.00 92.44 76 PRO A O 1
ATOM 592 N N . PHE A 1 77 ? 6.548 -20.635 -31.095 1.00 95.19 77 PHE A N 1
ATOM 593 C CA . PHE A 1 77 ? 5.910 -20.465 -32.403 1.00 95.19 77 PHE A CA 1
ATOM 594 C C . PHE A 1 77 ? 6.944 -20.310 -33.520 1.00 95.19 77 PHE A C 1
ATOM 596 O O . PHE A 1 77 ? 6.801 -20.919 -34.581 1.00 95.19 77 PHE A 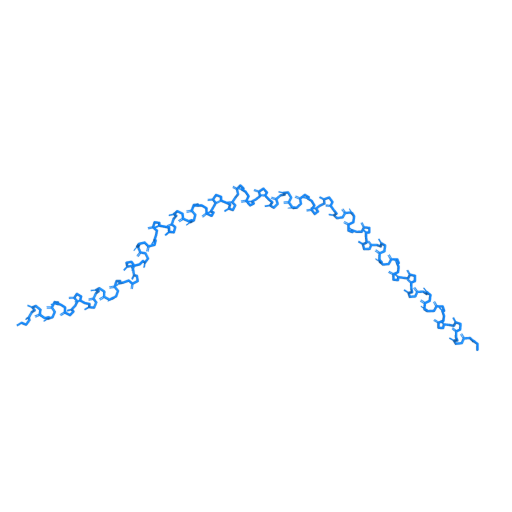O 1
ATOM 603 N N . LEU A 1 78 ? 8.012 -19.546 -33.266 1.00 93.50 78 LEU A N 1
ATOM 604 C CA . LEU A 1 78 ? 9.125 -19.385 -34.203 1.00 93.50 78 LEU A CA 1
ATOM 605 C C . LEU A 1 78 ? 9.836 -20.718 -34.473 1.00 93.50 78 LEU A C 1
ATOM 607 O O . LEU A 1 78 ? 10.138 -21.019 -35.626 1.00 93.50 78 LEU A O 1
ATOM 611 N N . LEU A 1 79 ? 10.052 -21.541 -33.442 1.00 95.50 79 LEU A N 1
ATOM 612 C CA . LEU A 1 79 ? 10.664 -22.866 -33.584 1.00 95.50 79 LEU A CA 1
ATOM 613 C C . LEU A 1 79 ? 9.783 -23.830 -34.389 1.00 95.50 79 LEU A C 1
ATOM 615 O O . LEU A 1 79 ? 10.292 -24.530 -35.263 1.00 95.50 79 LEU A O 1
ATOM 619 N N . ILE A 1 80 ? 8.468 -23.839 -34.144 1.00 95.69 80 ILE A N 1
ATOM 620 C CA . ILE A 1 80 ? 7.521 -24.655 -34.920 1.00 95.69 80 ILE A CA 1
ATOM 621 C C . ILE A 1 80 ? 7.524 -24.218 -36.390 1.00 95.69 80 ILE A C 1
ATOM 623 O O . ILE A 1 80 ? 7.659 -25.059 -37.280 1.00 95.69 80 ILE A O 1
ATOM 627 N N . ALA A 1 81 ? 7.425 -22.913 -36.659 1.00 95.06 81 ALA A N 1
ATOM 628 C CA . ALA A 1 81 ? 7.433 -22.378 -38.019 1.00 95.06 81 ALA A CA 1
ATOM 629 C C . ALA A 1 81 ? 8.746 -22.693 -38.756 1.00 95.06 81 ALA A C 1
ATOM 631 O O . ALA A 1 81 ? 8.718 -23.130 -39.908 1.00 95.06 81 ALA A O 1
ATOM 632 N N . ALA A 1 82 ? 9.891 -22.539 -38.082 1.00 94.44 82 ALA A N 1
ATOM 633 C CA . ALA A 1 82 ? 11.198 -22.893 -38.628 1.00 94.44 82 ALA A CA 1
ATOM 634 C C . ALA A 1 82 ? 11.304 -24.397 -38.937 1.00 94.44 82 ALA A C 1
ATOM 636 O O . ALA A 1 82 ? 11.798 -24.770 -40.002 1.00 94.44 82 ALA A O 1
ATOM 637 N N . GLY A 1 83 ? 10.792 -25.257 -38.050 1.00 95.50 83 GLY A N 1
ATOM 638 C CA . GLY A 1 83 ? 10.738 -26.704 -38.264 1.00 95.50 83 GLY A CA 1
ATOM 639 C C . GLY A 1 83 ? 9.902 -27.089 -39.488 1.00 95.50 83 GLY A C 1
ATOM 640 O O . GLY A 1 83 ? 10.366 -27.852 -40.335 1.00 95.50 83 GLY A O 1
ATOM 641 N N . LEU A 1 84 ? 8.704 -26.514 -39.633 1.00 94.75 84 LEU A N 1
ATOM 642 C CA . LEU A 1 84 ? 7.845 -26.738 -40.802 1.00 94.75 84 LEU A CA 1
ATOM 643 C C . LEU A 1 84 ? 8.499 -26.249 -42.101 1.00 94.75 84 LEU A C 1
ATOM 645 O O . LEU A 1 84 ? 8.450 -26.944 -43.114 1.00 94.75 84 LEU A O 1
ATOM 649 N N . TRP A 1 85 ? 9.145 -25.083 -42.075 1.00 95.62 85 TRP A N 1
ATOM 650 C CA . TRP A 1 85 ? 9.840 -24.539 -43.240 1.00 95.62 85 TRP A CA 1
ATOM 651 C C . TRP A 1 85 ? 10.999 -25.434 -43.702 1.00 95.62 85 TRP A C 1
ATOM 653 O O . TRP A 1 85 ? 11.143 -25.684 -44.899 1.00 95.62 85 TRP A O 1
ATOM 663 N N . LEU A 1 86 ? 11.789 -25.970 -42.766 1.00 95.12 86 LEU A N 1
ATOM 664 C CA . LEU A 1 86 ? 12.866 -26.913 -43.082 1.00 95.12 86 LEU A CA 1
ATOM 665 C C . LEU A 1 86 ? 12.332 -28.203 -43.718 1.00 95.12 86 LEU A C 1
ATOM 667 O O . LEU A 1 86 ? 12.908 -28.671 -44.698 1.00 95.12 86 LEU A O 1
ATOM 671 N N . LEU A 1 87 ? 11.217 -28.740 -43.212 1.00 93.69 87 LEU A N 1
ATOM 672 C CA . LEU A 1 87 ? 10.569 -29.925 -43.787 1.00 93.69 87 LEU A CA 1
ATOM 673 C C . LEU A 1 87 ? 10.077 -29.683 -45.219 1.00 93.69 87 LEU A C 1
ATOM 675 O O . LEU A 1 87 ? 10.215 -30.561 -46.067 1.00 93.69 87 LEU A O 1
ATOM 679 N N . LEU A 1 88 ? 9.521 -28.500 -45.497 1.00 93.00 88 LEU A N 1
ATOM 680 C CA . LEU A 1 88 ? 9.065 -28.127 -46.838 1.00 93.00 88 LEU A CA 1
ATOM 681 C C . LEU A 1 88 ? 10.225 -27.912 -47.814 1.00 93.00 88 LEU A C 1
ATOM 683 O O . LEU A 1 88 ? 10.074 -28.215 -48.987 1.00 93.00 88 LEU A O 1
ATOM 687 N N . ARG A 1 89 ? 11.373 -27.407 -47.344 1.00 89.38 89 ARG A N 1
ATOM 688 C CA . ARG A 1 89 ? 12.558 -27.161 -48.183 1.00 89.38 89 ARG A CA 1
ATOM 689 C C . ARG A 1 89 ? 13.333 -28.437 -48.536 1.00 89.38 89 ARG A C 1
ATOM 691 O O . ARG A 1 89 ? 14.101 -28.429 -49.491 1.00 89.38 89 ARG A O 1
ATOM 698 N N . GLN A 1 90 ? 13.195 -29.492 -47.734 1.00 78.38 90 GLN A N 1
ATOM 699 C CA . GLN A 1 90 ? 13.836 -30.792 -47.973 1.00 78.38 90 GLN A CA 1
ATOM 700 C C . GLN A 1 90 ? 13.017 -31.723 -48.882 1.00 78.38 90 GLN A C 1
ATOM 702 O O . GLN A 1 90 ? 13.508 -32.795 -49.236 1.00 78.38 90 GLN A O 1
ATOM 707 N N . ARG A 1 91 ? 11.790 -31.336 -49.240 1.00 55.56 91 ARG A N 1
ATOM 708 C CA . ARG A 1 91 ? 10.986 -31.979 -50.285 1.00 55.56 91 ARG A CA 1
ATOM 709 C C . ARG A 1 91 ? 11.134 -31.228 -51.599 1.00 55.56 91 ARG A C 1
ATOM 711 O O . ARG A 1 91 ? 11.053 -31.913 -52.638 1.00 55.56 91 ARG A O 1
#

Solvent-accessible surface area (backbone atoms only — not comparable to full-atom values): 4994 Å² total; per-residue (Å²): 112,68,68,61,53,51,51,48,52,54,49,51,51,51,53,52,52,52,52,50,52,50,54,51,53,53,50,54,50,61,70,42,42,65,57,51,53,50,50,51,52,52,50,52,48,46,42,63,72,46,50,47,55,52,49,52,52,50,52,54,51,46,64,68,43,45,63,55,53,51,49,61,69,45,41,65,59,52,51,51,51,52,51,54,51,53,58,61,73,76,104